Protein AF-A0A7R9Y9B7-F1 (afdb_monomer)

InterPro domains:
  IPR051608 Ribosome Quality Control Complex Subunit NEMF [PTHR15239] (8-124)

Solvent-accessible surface area (backbone atoms only — not comparable to full-atom values): 8676 Å² total; per-residue (Å²): 122,101,71,52,95,90,58,78,74,70,42,76,47,79,44,62,27,74,51,72,51,77,42,77,69,88,73,91,71,71,91,75,73,51,74,60,56,49,48,50,50,74,71,42,71,90,42,52,80,70,47,77,44,68,42,73,93,42,60,26,38,40,39,31,25,44,60,72,88,65,17,31,33,42,38,37,34,46,51,85,80,34,30,47,36,35,23,40,64,81,36,32,24,72,40,61,77,60,77,46,78,45,97,89,72,50,48,45,44,72,74,32,56,53,57,65,68,79,62,22,90,59,78,82,76,72,81,85,71,77,92,77,82,75,81,82,78,81,80,124

Structure (mmCIF, N/CA/C/O backbone):
data_AF-A0A7R9Y9B7-F1
#
_entry.id   AF-A0A7R9Y9B7-F1
#
loop_
_atom_site.group_PDB
_atom_site.id
_atom_site.type_symbol
_atom_site.label_atom_id
_atom_site.label_alt_id
_atom_site.label_comp_id
_atom_site.label_asym_id
_atom_site.label_entity_id
_atom_site.label_seq_id
_atom_site.pdbx_PDB_ins_code
_atom_site.Cartn_x
_atom_site.Cartn_y
_atom_site.Cartn_z
_atom_site.occupancy
_atom_site.B_iso_or_equiv
_atom_site.auth_seq_id
_atom_site.auth_comp_id
_atom_site.auth_asym_id
_atom_site.auth_atom_id
_atom_site.pdbx_PDB_model_num
ATOM 1 N N . LYS A 1 1 ? -15.198 10.557 5.327 1.00 37.50 1 LYS A N 1
ATOM 2 C CA . LYS A 1 1 ? -14.538 10.146 6.593 1.00 37.50 1 LYS A CA 1
ATOM 3 C C . LYS A 1 1 ? -15.296 8.910 7.077 1.00 37.50 1 LYS A C 1
ATOM 5 O O . LYS A 1 1 ? -16.460 9.066 7.383 1.00 37.50 1 LYS A O 1
ATOM 10 N N . LEU A 1 2 ? -14.729 7.697 7.036 1.00 49.00 2 LEU A N 1
ATOM 11 C CA . LEU A 1 2 ? -15.472 6.430 7.260 1.00 49.00 2 LEU A CA 1
ATOM 12 C C . LEU A 1 2 ? -15.940 6.189 8.716 1.00 49.00 2 LEU A C 1
ATOM 14 O O . LEU A 1 2 ? -16.295 5.076 9.075 1.00 49.00 2 LEU A O 1
ATOM 18 N N . ALA A 1 3 ? -15.943 7.219 9.558 1.00 50.06 3 ALA A N 1
ATOM 19 C CA . ALA A 1 3 ? -16.476 7.158 10.910 1.00 50.06 3 ALA A CA 1
ATOM 20 C C . ALA A 1 3 ? -17.556 8.235 11.030 1.00 50.06 3 ALA A C 1
ATOM 22 O O . ALA A 1 3 ? -17.261 9.387 11.355 1.00 50.06 3 ALA A O 1
ATOM 23 N N . GLU A 1 4 ? -18.783 7.862 10.681 1.00 55.31 4 GLU A N 1
ATOM 24 C CA . GLU A 1 4 ? -19.980 8.618 11.037 1.00 55.31 4 GLU A CA 1
ATOM 25 C C . GLU A 1 4 ? -20.348 8.282 12.490 1.00 55.31 4 GLU A C 1
ATOM 27 O O . GLU A 1 4 ? -20.270 7.110 12.875 1.00 55.31 4 GLU A O 1
ATOM 32 N N . PRO A 1 5 ? -20.718 9.272 13.321 1.00 49.00 5 PRO A N 1
ATOM 33 C CA . PRO A 1 5 ? -21.225 9.006 14.662 1.00 49.00 5 PRO A CA 1
ATOM 34 C C . PRO A 1 5 ? -22.446 8.080 14.571 1.00 49.00 5 PRO A C 1
ATOM 36 O O . PRO A 1 5 ? -23.431 8.429 13.931 1.00 49.00 5 PRO A O 1
ATOM 39 N N . GLY A 1 6 ? -22.361 6.891 15.174 1.00 62.88 6 GLY A N 1
ATOM 40 C CA . GLY A 1 6 ? -23.414 5.868 15.128 1.00 62.88 6 GLY A CA 1
ATOM 41 C C . GLY A 1 6 ? -23.173 4.714 14.147 1.00 62.88 6 GLY A C 1
ATOM 42 O O . GLY A 1 6 ? -23.939 3.756 14.165 1.00 62.88 6 GLY A O 1
ATOM 43 N N . ARG A 1 7 ? -22.111 4.753 13.328 1.00 64.81 7 ARG A N 1
ATOM 44 C CA . ARG A 1 7 ? -21.712 3.612 12.489 1.00 64.81 7 ARG A CA 1
ATOM 45 C C . ARG A 1 7 ? -20.704 2.733 13.227 1.00 64.81 7 ARG A C 1
ATOM 47 O O . ARG A 1 7 ? -19.660 3.220 13.670 1.00 64.81 7 ARG A O 1
ATOM 54 N N . ASP A 1 8 ? -21.008 1.442 13.326 1.00 69.62 8 ASP A N 1
ATOM 55 C CA . ASP A 1 8 ? -20.104 0.454 13.912 1.00 69.62 8 ASP A CA 1
ATOM 56 C C . ASP A 1 8 ? -18.756 0.439 13.188 1.00 69.62 8 ASP A C 1
ATOM 58 O O . ASP A 1 8 ? -18.670 0.603 11.965 1.00 69.62 8 ASP A O 1
ATOM 62 N N . ARG A 1 9 ? -17.680 0.243 13.957 1.00 75.69 9 ARG A N 1
ATOM 63 C CA . ARG A 1 9 ? -16.340 0.078 13.391 1.00 75.69 9 ARG A CA 1
ATOM 64 C C . ARG A 1 9 ? -16.320 -1.188 12.546 1.00 75.69 9 ARG A C 1
ATOM 66 O O . ARG A 1 9 ? -16.573 -2.279 13.042 1.00 75.69 9 ARG A O 1
ATOM 73 N N . GLU A 1 10 ? -15.970 -1.029 11.281 1.00 85.56 10 GLU A N 1
ATOM 74 C CA . GLU A 1 10 ? -15.768 -2.136 10.360 1.00 85.56 10 GLU A CA 1
ATOM 75 C C . GLU A 1 10 ? -14.268 -2.418 10.246 1.00 85.56 10 GLU A C 1
ATOM 77 O O . GLU A 1 10 ? -13.459 -1.505 10.048 1.00 85.56 10 GLU A O 1
ATOM 82 N N . PHE A 1 11 ? -13.882 -3.680 10.411 1.00 88.19 11 PHE A N 1
ATOM 83 C CA . PHE A 1 11 ? -12.498 -4.114 10.262 1.00 88.19 11 PHE A CA 1
ATOM 84 C C . PHE A 1 11 ? -12.313 -4.718 8.879 1.00 88.19 11 PHE A C 1
ATOM 86 O O . PHE A 1 11 ? -13.119 -5.534 8.444 1.00 88.19 11 PHE A O 1
ATOM 93 N N . LEU A 1 12 ? -11.233 -4.342 8.198 1.00 90.25 12 LEU A N 1
ATOM 94 C CA . LEU A 1 12 ? -10.838 -4.949 6.935 1.00 90.25 12 LEU A CA 1
ATOM 95 C C . LEU A 1 12 ? -9.773 -6.013 7.201 1.00 90.25 12 LEU A C 1
ATOM 97 O O . LEU A 1 12 ? -8.695 -5.698 7.710 1.00 90.25 12 LEU A O 1
ATOM 101 N N . VAL A 1 13 ? -10.076 -7.259 6.852 1.00 90.75 13 VAL A N 1
ATOM 102 C CA . VAL A 1 13 ? -9.129 -8.373 6.911 1.00 90.75 13 VAL A CA 1
ATOM 103 C C . VAL A 1 13 ? -8.410 -8.460 5.576 1.00 90.75 13 VAL A C 1
ATOM 105 O O . VAL A 1 13 ? -9.053 -8.464 4.528 1.00 90.75 13 VAL A O 1
ATOM 108 N N . LEU A 1 14 ? -7.079 -8.509 5.623 1.00 91.31 14 LEU A N 1
ATOM 109 C CA . LEU A 1 14 ? -6.209 -8.614 4.456 1.00 91.31 14 LEU A CA 1
ATOM 110 C C . LEU A 1 14 ? -5.403 -9.910 4.564 1.00 91.31 14 LEU A C 1
ATOM 112 O O . LEU A 1 14 ? -4.480 -9.999 5.375 1.00 91.31 14 LEU A O 1
ATOM 116 N N . GLU A 1 15 ? -5.741 -10.899 3.743 1.00 88.75 15 GLU A N 1
ATOM 117 C CA . GLU A 1 15 ? -5.007 -12.157 3.629 1.00 88.75 15 GLU A CA 1
ATOM 118 C C . GLU A 1 15 ? -4.267 -12.175 2.286 1.00 88.75 15 GLU A C 1
ATOM 120 O O . GLU A 1 15 ? -4.869 -12.328 1.219 1.00 88.75 15 GLU A O 1
ATOM 125 N N . SER A 1 16 ? -2.944 -11.993 2.345 1.00 85.88 16 SER A N 1
ATOM 126 C CA . SER A 1 16 ? -2.056 -12.005 1.175 1.00 85.88 16 SER A CA 1
ATOM 127 C C . SER A 1 16 ? -2.307 -13.240 0.307 1.00 85.88 16 SER A C 1
ATOM 129 O O . SER A 1 16 ? -2.247 -14.358 0.810 1.00 85.88 16 SER A O 1
ATOM 131 N N . GLY A 1 17 ? -2.572 -13.048 -0.988 1.00 83.75 17 GLY A N 1
ATOM 132 C CA . GLY A 1 17 ? -2.761 -14.154 -1.937 1.00 83.75 17 GLY A CA 1
ATOM 133 C C . GLY A 1 17 ? -4.117 -14.860 -1.880 1.00 83.75 17 GLY A C 1
ATOM 134 O O . GLY A 1 17 ? -4.396 -15.667 -2.760 1.00 83.75 17 GLY A O 1
ATOM 135 N N . VAL A 1 18 ? -4.964 -14.563 -0.887 1.00 86.56 18 VAL A N 1
ATOM 136 C CA . VAL A 1 18 ? -6.209 -15.312 -0.655 1.00 86.56 18 VAL A CA 1
ATOM 137 C C . VAL A 1 18 ? -7.436 -14.428 -0.840 1.00 86.56 18 VAL A C 1
ATOM 139 O O . VAL A 1 18 ? -8.240 -14.669 -1.739 1.00 86.56 18 VAL A O 1
ATOM 142 N N . ARG A 1 19 ? -7.613 -13.421 0.022 1.00 89.00 19 ARG A N 1
ATOM 143 C CA . ARG A 1 19 ? -8.832 -12.603 0.062 1.00 89.00 19 ARG A CA 1
ATOM 144 C C . ARG A 1 19 ? -8.629 -11.321 0.856 1.00 89.00 19 ARG A C 1
ATOM 146 O O . ARG A 1 19 ? -7.766 -11.224 1.725 1.00 89.00 19 ARG A O 1
ATOM 153 N N . PHE A 1 20 ? -9.517 -10.366 0.628 1.00 91.88 20 PHE A N 1
ATOM 154 C CA . PHE A 1 20 ? -9.789 -9.303 1.580 1.00 91.88 20 PHE A CA 1
ATOM 155 C C . PHE A 1 20 ? -11.297 -9.149 1.739 1.00 91.88 20 PHE A C 1
ATOM 157 O O . PHE A 1 20 ? -12.046 -9.293 0.775 1.00 91.88 20 PHE A O 1
ATOM 164 N N . HIS A 1 21 ? -11.752 -8.906 2.961 1.00 91.75 21 HIS A N 1
ATOM 165 C CA . HIS A 1 21 ? -13.171 -8.729 3.253 1.00 91.75 21 HIS A CA 1
ATOM 166 C C . HIS A 1 21 ? -13.351 -7.958 4.554 1.00 91.75 21 HIS A C 1
ATOM 168 O O . HIS A 1 21 ? -12.446 -7.901 5.391 1.00 91.75 21 HIS A O 1
ATOM 174 N N . SER A 1 22 ? -14.523 -7.358 4.729 1.00 91.75 22 SER A N 1
ATOM 175 C CA . SER A 1 22 ? -14.854 -6.694 5.976 1.00 91.75 22 SER A CA 1
ATOM 176 C C . SER A 1 22 ? -15.471 -7.649 6.997 1.00 91.75 22 SER A C 1
ATOM 178 O O . SER A 1 22 ? -16.068 -8.672 6.653 1.00 91.75 22 SER A O 1
ATOM 180 N N . ILE A 1 23 ? -15.294 -7.319 8.272 1.00 91.75 23 ILE A N 1
ATOM 181 C CA . ILE A 1 23 ? -15.935 -7.966 9.415 1.00 91.75 23 ILE A CA 1
ATOM 182 C C . ILE A 1 23 ? -16.394 -6.894 10.410 1.00 91.75 23 ILE A C 1
ATOM 184 O O . ILE A 1 23 ? -15.852 -5.787 10.452 1.00 91.75 23 ILE A O 1
ATOM 188 N N . ARG A 1 24 ? -17.386 -7.232 11.238 1.00 88.25 24 ARG A N 1
ATOM 189 C CA . ARG A 1 24 ? -17.964 -6.329 12.254 1.00 88.25 24 ARG A CA 1
ATOM 190 C C . ARG A 1 24 ? -17.636 -6.722 13.695 1.00 88.25 24 ARG A C 1
ATOM 192 O O . ARG A 1 24 ? -18.082 -6.063 14.623 1.00 88.25 24 ARG A O 1
ATOM 199 N N . PHE A 1 25 ? -16.881 -7.800 13.882 1.00 83.81 25 PHE A N 1
ATOM 200 C CA . PHE A 1 25 ? -16.418 -8.251 15.190 1.00 83.81 25 PHE A CA 1
ATOM 201 C C . PHE A 1 25 ? -14.925 -7.963 15.350 1.00 83.81 25 PHE A C 1
ATOM 203 O O . PHE A 1 25 ? -14.197 -7.826 14.364 1.00 83.81 25 PHE A O 1
ATOM 210 N N . GLU A 1 26 ? -14.471 -7.852 16.596 1.00 78.12 26 GLU A N 1
ATOM 211 C CA . GLU A 1 26 ? -13.053 -7.656 16.880 1.00 78.12 26 GLU A CA 1
ATOM 212 C C . GLU A 1 26 ? -12.269 -8.956 16.674 1.00 78.12 26 GLU A C 1
ATOM 214 O O . GLU A 1 26 ? -12.710 -10.037 17.054 1.00 78.12 26 GLU A O 1
ATOM 219 N N . LEU A 1 27 ? -11.087 -8.834 16.070 1.00 80.38 27 LEU A N 1
ATOM 220 C CA . LEU A 1 27 ? -10.104 -9.910 15.990 1.00 80.38 27 LEU A CA 1
ATOM 221 C C . LEU A 1 27 ? -9.176 -9.862 17.201 1.00 80.38 27 LEU A C 1
ATOM 223 O O . LEU A 1 27 ? -8.713 -8.779 17.582 1.00 80.38 27 LEU A O 1
ATOM 227 N N . ASP A 1 28 ? -8.820 -11.037 17.718 1.00 80.50 28 ASP A N 1
ATOM 228 C CA . ASP A 1 28 ? -7.748 -11.173 18.699 1.00 80.50 28 ASP A CA 1
ATOM 229 C C . ASP A 1 28 ? -6.433 -10.663 18.105 1.00 80.50 28 ASP A C 1
ATOM 231 O O . ASP A 1 28 ? -5.957 -11.097 17.052 1.00 80.50 28 ASP A O 1
ATOM 235 N N . LYS A 1 29 ? -5.843 -9.676 18.778 1.00 79.38 29 LYS A N 1
ATOM 236 C CA . LYS A 1 29 ? -4.616 -9.022 18.324 1.00 79.38 29 LYS A CA 1
ATOM 237 C C . LYS A 1 29 ? -3.432 -9.767 18.914 1.00 79.38 29 LYS A C 1
ATOM 239 O O . LYS A 1 29 ? -3.323 -9.887 20.129 1.00 79.38 29 LYS A O 1
ATOM 244 N N . ASN A 1 30 ? -2.492 -10.177 18.065 1.00 79.50 30 ASN A N 1
ATOM 245 C CA . ASN A 1 30 ? -1.191 -10.621 18.552 1.00 79.50 30 ASN A CA 1
ATOM 246 C C . ASN A 1 30 ? -0.524 -9.458 19.325 1.00 79.50 30 ASN A C 1
ATOM 248 O O . ASN A 1 30 ? -0.374 -8.371 18.747 1.00 79.50 30 ASN A O 1
ATOM 252 N N . PRO A 1 31 ? -0.130 -9.651 20.601 1.00 78.12 31 PRO A N 1
ATOM 253 C CA . PRO A 1 31 ? 0.486 -8.598 21.406 1.00 78.12 31 PRO A CA 1
ATOM 254 C C . PRO A 1 31 ? 1.823 -8.115 20.830 1.00 78.12 31 PRO A C 1
ATOM 256 O O . PRO A 1 31 ? 2.210 -6.973 21.073 1.00 78.12 31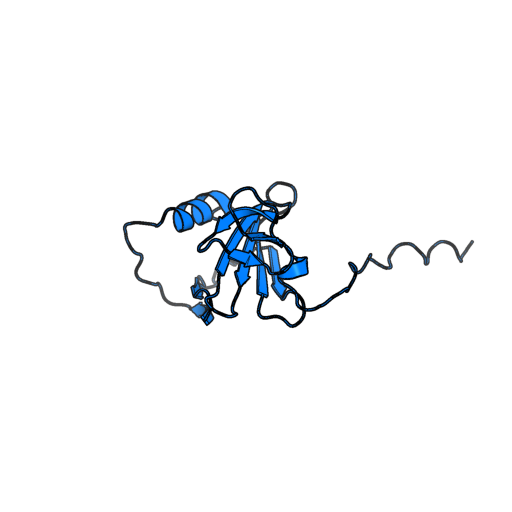 PRO A O 1
ATOM 259 N N . MET A 1 32 ? 2.509 -8.941 20.032 1.00 87.12 32 MET A N 1
ATOM 260 C CA . MET A 1 32 ? 3.780 -8.600 19.403 1.00 87.12 32 MET A CA 1
ATOM 261 C C . MET A 1 32 ? 3.583 -8.301 17.907 1.00 87.12 32 MET A C 1
ATOM 263 O O . MET A 1 32 ? 3.430 -9.214 17.093 1.00 87.12 32 MET A O 1
ATOM 267 N N . PRO A 1 33 ? 3.563 -7.019 17.499 1.00 87.94 33 PRO A N 1
ATOM 268 C CA . PRO A 1 33 ? 3.370 -6.666 16.102 1.00 87.94 33 PRO A CA 1
ATOM 269 C C . PRO A 1 33 ? 4.616 -6.953 15.259 1.00 87.94 33 PRO A C 1
ATOM 271 O O . PRO A 1 33 ? 5.736 -6.658 15.667 1.00 87.94 33 PRO A O 1
ATOM 274 N N . SER A 1 34 ? 4.417 -7.433 14.028 1.00 91.81 34 SER A N 1
ATOM 275 C CA . SER A 1 34 ? 5.517 -7.572 13.065 1.00 91.81 34 SER A CA 1
ATOM 276 C C . SER A 1 34 ? 6.095 -6.207 12.655 1.00 91.81 34 SER A C 1
ATOM 278 O O . SER A 1 34 ? 5.407 -5.180 12.716 1.00 91.81 34 SER A O 1
ATOM 280 N N . GLY A 1 35 ? 7.338 -6.187 12.158 1.00 93.00 35 GLY A N 1
ATOM 281 C CA . GLY A 1 35 ? 7.961 -4.971 11.616 1.00 93.00 35 GLY A CA 1
ATOM 282 C C . GLY A 1 35 ? 7.148 -4.341 10.476 1.00 93.00 35 GLY A C 1
ATOM 283 O O . GLY A 1 35 ? 6.972 -3.121 10.432 1.00 93.00 35 GLY A O 1
ATOM 284 N N . PHE A 1 36 ? 6.554 -5.173 9.615 1.00 94.00 36 PHE A N 1
ATOM 285 C CA . PHE A 1 36 ? 5.619 -4.735 8.578 1.00 94.00 36 PHE A CA 1
ATOM 286 C C . PHE A 1 36 ? 4.364 -4.082 9.181 1.00 94.00 36 PHE A C 1
ATOM 288 O O . PHE A 1 36 ? 4.001 -2.962 8.818 1.00 94.00 36 PHE A O 1
ATOM 295 N N . SER A 1 37 ? 3.746 -4.717 10.183 1.00 93.19 37 SER A N 1
ATOM 296 C CA . SER A 1 37 ? 2.586 -4.155 10.890 1.00 93.19 37 SER A CA 1
ATOM 297 C C . SER A 1 37 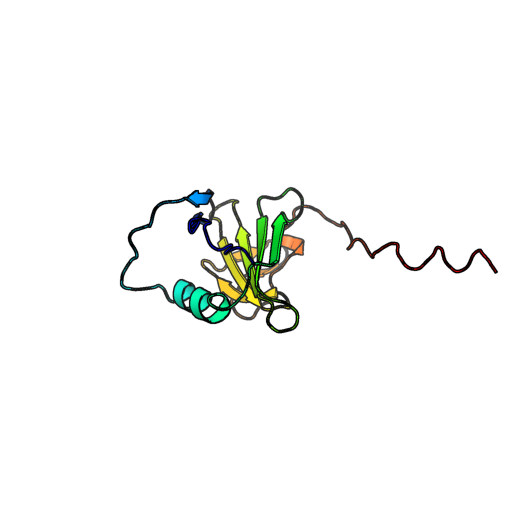? 2.915 -2.818 11.566 1.00 93.19 37 SER A C 1
ATOM 299 O O . SER A 1 37 ? 2.071 -1.923 11.625 1.00 93.19 37 SER A O 1
ATOM 301 N N . MET A 1 38 ? 4.135 -2.651 12.078 1.00 95.00 38 MET A N 1
ATOM 302 C CA . MET A 1 38 ? 4.592 -1.383 12.653 1.00 95.00 38 MET A CA 1
ATOM 303 C C . MET A 1 38 ? 4.751 -0.287 11.597 1.00 95.00 38 MET A C 1
ATOM 305 O O . MET A 1 38 ? 4.359 0.854 11.849 1.00 95.00 38 MET A O 1
ATOM 309 N N . LYS A 1 39 ? 5.240 -0.620 10.396 1.00 96.56 39 LYS A N 1
ATOM 310 C CA . LYS A 1 39 ? 5.273 0.313 9.259 1.00 96.56 39 LYS A CA 1
ATOM 311 C C . LYS A 1 39 ? 3.863 0.744 8.854 1.00 96.56 39 LYS A C 1
ATOM 313 O O . LYS A 1 39 ? 3.618 1.946 8.769 1.00 96.56 39 LYS A O 1
ATOM 318 N N . LEU A 1 40 ? 2.915 -0.186 8.723 1.00 96.25 40 LEU A N 1
ATOM 319 C CA . LEU A 1 40 ? 1.513 0.165 8.455 1.00 96.25 40 LEU A CA 1
ATOM 320 C C . LEU A 1 40 ? 0.958 1.131 9.511 1.00 96.25 40 LEU A C 1
ATOM 322 O O . LEU A 1 40 ? 0.402 2.170 9.164 1.00 96.25 40 LEU A O 1
ATOM 326 N N . ARG A 1 41 ? 1.177 0.855 10.806 1.00 94.56 41 ARG A N 1
ATOM 327 C CA . ARG A 1 41 ? 0.746 1.763 11.885 1.00 94.56 41 ARG A CA 1
ATOM 328 C C . ARG A 1 41 ? 1.385 3.145 11.768 1.00 94.56 41 ARG A C 1
ATOM 330 O O . ARG A 1 41 ? 0.680 4.141 11.909 1.00 94.56 41 ARG A O 1
ATOM 337 N N . LYS A 1 42 ? 2.692 3.213 11.501 1.00 96.00 42 LYS A N 1
ATOM 338 C CA . LYS A 1 42 ? 3.418 4.481 11.351 1.00 96.00 42 LYS A CA 1
ATOM 339 C C . LYS A 1 42 ? 2.865 5.323 10.199 1.00 96.00 42 LYS A C 1
ATOM 341 O O . LYS A 1 42 ? 2.739 6.532 10.350 1.00 96.00 42 LYS A O 1
ATOM 346 N N . HIS A 1 43 ? 2.547 4.696 9.069 1.00 96.50 43 HIS A N 1
ATOM 347 C CA . HIS A 1 43 ? 2.199 5.415 7.845 1.00 96.50 43 HIS A CA 1
ATOM 348 C C . HIS A 1 43 ? 0.695 5.657 7.668 1.00 96.50 43 HIS A C 1
ATOM 350 O O . HIS A 1 43 ? 0.333 6.654 7.052 1.00 96.50 43 HIS A O 1
ATOM 356 N N . LEU A 1 44 ? -0.174 4.801 8.216 1.00 96.44 44 LEU A N 1
ATOM 357 C CA . LEU A 1 44 ? -1.609 4.812 7.899 1.00 96.44 44 LEU A CA 1
ATOM 358 C C . LEU A 1 44 ? -2.516 5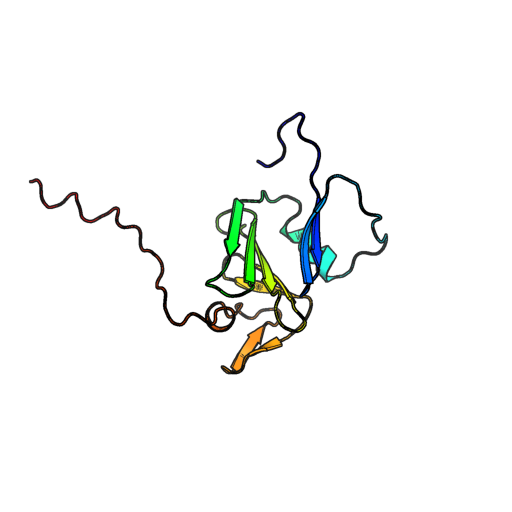.212 9.069 1.00 96.44 44 LEU A C 1
ATOM 360 O O . LEU A 1 44 ? -3.618 5.687 8.823 1.00 96.44 44 LEU A O 1
ATOM 364 N N . ARG A 1 45 ? -2.087 5.058 10.334 1.00 94.19 45 ARG A N 1
ATOM 365 C CA . ARG A 1 45 ? -2.974 5.186 11.516 1.00 94.19 45 ARG A CA 1
ATOM 366 C C . ARG A 1 45 ? -3.754 6.502 11.579 1.00 94.19 45 ARG A C 1
ATOM 368 O O . ARG A 1 45 ? -4.883 6.514 12.051 1.00 94.19 45 ARG A O 1
ATOM 375 N N . THR A 1 46 ? -3.139 7.604 11.163 1.00 93.19 46 THR A N 1
ATOM 376 C CA . THR A 1 46 ? -3.743 8.945 11.205 1.00 93.19 46 THR A CA 1
ATOM 377 C C . THR A 1 46 ? -4.328 9.378 9.864 1.00 93.19 46 THR A C 1
ATOM 379 O O . THR A 1 46 ? -4.878 10.473 9.766 1.00 93.19 46 THR A O 1
ATOM 382 N N . LYS A 1 47 ? -4.207 8.547 8.823 1.00 94.69 47 LYS A N 1
ATOM 383 C CA . LYS A 1 47 ? -4.624 8.894 7.469 1.00 94.69 47 LYS A CA 1
ATOM 384 C C . LYS A 1 47 ? -6.021 8.382 7.200 1.00 94.69 47 LYS A C 1
ATOM 386 O O . LYS A 1 47 ? -6.389 7.265 7.556 1.00 94.69 47 LYS A O 1
ATOM 391 N N . ARG A 1 48 ? -6.802 9.222 6.534 1.00 93.56 48 ARG A N 1
ATOM 392 C CA . ARG A 1 48 ? -8.113 8.836 6.042 1.00 93.56 48 ARG A CA 1
ATOM 393 C C . ARG A 1 48 ? -7.940 7.963 4.798 1.00 93.56 48 ARG A C 1
ATOM 395 O O . ARG A 1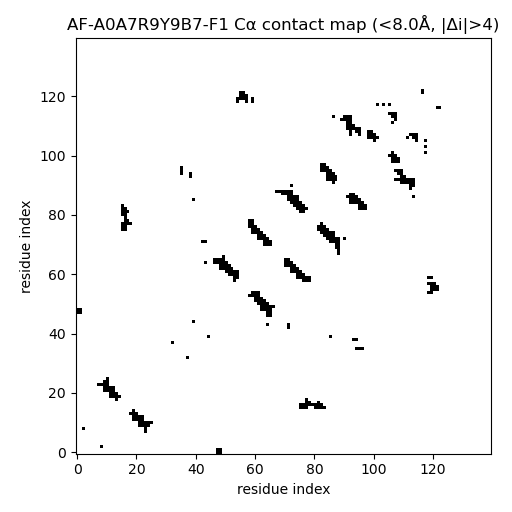 48 ? -7.094 8.244 3.960 1.00 93.56 48 ARG A O 1
ATOM 402 N N . PHE A 1 49 ? -8.749 6.916 4.697 1.00 94.69 49 PHE A N 1
ATOM 403 C CA . PHE A 1 49 ? -8.924 6.164 3.461 1.00 94.69 49 PHE A CA 1
ATOM 404 C C . PHE A 1 49 ? -9.635 7.033 2.412 1.00 94.69 49 PHE A C 1
ATOM 406 O O . PHE A 1 49 ? -10.700 7.596 2.695 1.00 94.69 49 PHE A O 1
ATOM 413 N N . GLU A 1 50 ? -9.035 7.141 1.230 1.00 96.38 50 GLU A N 1
ATOM 414 C CA . GLU A 1 50 ? -9.488 8.033 0.159 1.00 96.38 50 GLU A CA 1
ATOM 415 C C . GLU A 1 50 ? -10.005 7.279 -1.070 1.00 96.38 50 GLU A C 1
ATOM 417 O O . GLU A 1 50 ? -10.986 7.715 -1.661 1.00 96.38 50 GLU A O 1
ATOM 422 N N . ASP A 1 51 ? -9.379 6.162 -1.449 1.00 94.38 51 ASP A N 1
ATOM 423 C CA . ASP A 1 51 ? -9.675 5.474 -2.712 1.00 94.38 51 ASP A CA 1
ATOM 424 C C . ASP A 1 51 ? -9.371 3.971 -2.622 1.00 94.38 51 ASP A C 1
ATOM 426 O O . ASP A 1 51 ? -8.381 3.572 -2.000 1.00 94.38 51 ASP A O 1
ATOM 430 N N . LEU A 1 52 ? -10.206 3.153 -3.265 1.00 94.31 52 LEU A N 1
ATOM 431 C CA . LEU A 1 52 ? -9.955 1.739 -3.547 1.00 94.31 52 LEU A CA 1
ATOM 432 C C . LEU A 1 52 ? -10.186 1.527 -5.030 1.00 94.31 52 LEU A C 1
ATOM 434 O O . LEU A 1 52 ? -11.281 1.769 -5.535 1.00 94.31 52 LEU A O 1
ATOM 438 N N . ARG A 1 53 ? -9.165 0.999 -5.698 1.00 93.12 53 ARG A N 1
ATOM 439 C CA . ARG A 1 53 ? -9.249 0.660 -7.114 1.00 93.12 53 ARG A CA 1
ATOM 440 C C . ARG A 1 53 ? -8.568 -0.660 -7.414 1.00 93.12 53 ARG A C 1
ATOM 442 O O . ARG A 1 53 ? -7.533 -0.983 -6.832 1.00 93.12 53 ARG A O 1
ATOM 449 N N . GLN A 1 54 ? -9.140 -1.395 -8.351 1.00 91.19 54 GLN A N 1
ATOM 450 C CA . GLN A 1 54 ? -8.492 -2.542 -8.966 1.00 91.19 54 GLN A CA 1
ATOM 451 C C . GLN A 1 54 ? -7.592 -2.057 -10.106 1.00 91.19 54 GLN A C 1
ATOM 453 O O . GLN A 1 54 ? -7.955 -1.130 -10.833 1.00 91.19 54 GLN A O 1
ATOM 458 N N . LEU A 1 55 ? -6.412 -2.657 -10.244 1.00 89.31 55 LEU A N 1
ATOM 459 C CA . LEU A 1 55 ? -5.549 -2.425 -11.395 1.00 89.31 55 LEU A CA 1
ATOM 460 C C . LEU A 1 55 ? -5.887 -3.416 -12.512 1.00 89.31 55 LEU A C 1
ATOM 462 O O . LEU A 1 55 ? -5.714 -4.621 -12.348 1.00 89.31 55 LEU A O 1
ATOM 466 N N . GLY A 1 56 ? -6.338 -2.892 -13.653 1.00 81.62 56 GLY A N 1
ATOM 467 C CA . GLY A 1 56 ? -6.662 -3.700 -14.828 1.00 81.62 56 GLY A CA 1
ATOM 468 C C . GLY A 1 56 ? -7.691 -4.796 -14.532 1.00 81.62 56 GLY A C 1
ATOM 469 O O . GLY A 1 56 ? -8.600 -4.621 -13.721 1.00 81.62 56 GLY A O 1
ATOM 470 N N . THR A 1 57 ? -7.540 -5.935 -15.205 1.00 76.56 57 THR A N 1
ATOM 471 C CA . THR A 1 57 ? -8.340 -7.149 -14.965 1.00 76.56 57 THR A CA 1
ATOM 472 C C . THR A 1 57 ? -7.683 -8.105 -13.971 1.00 76.56 57 THR A C 1
ATOM 474 O O . THR A 1 57 ? -8.260 -9.137 -13.626 1.00 76.56 57 THR A O 1
ATOM 477 N N . ASP A 1 58 ? -6.475 -7.783 -13.514 1.00 78.25 58 ASP A N 1
ATOM 478 C CA . ASP A 1 58 ? -5.688 -8.637 -12.639 1.00 78.25 58 ASP A CA 1
ATOM 479 C C . ASP A 1 58 ? -6.172 -8.568 -11.197 1.00 78.25 58 ASP A C 1
ATOM 481 O O . ASP A 1 58 ? -6.914 -7.677 -10.773 1.00 78.25 58 ASP A O 1
ATOM 485 N N . ARG A 1 59 ? -5.726 -9.541 -10.404 1.00 88.69 59 ARG A N 1
ATOM 486 C CA . ARG A 1 59 ? -6.073 -9.653 -8.987 1.00 88.69 59 ARG A CA 1
ATOM 487 C C . ARG A 1 59 ? -5.193 -8.738 -8.129 1.00 88.69 59 ARG A C 1
ATOM 489 O O . ARG A 1 59 ? -4.605 -9.197 -7.149 1.00 88.69 59 ARG A O 1
ATOM 496 N N . VAL A 1 60 ? -5.094 -7.465 -8.515 1.00 91.44 60 VAL A N 1
ATOM 497 C CA . VAL A 1 60 ? -4.312 -6.437 -7.819 1.00 91.44 60 VAL A CA 1
ATOM 498 C C . VAL A 1 60 ? -5.207 -5.274 -7.412 1.00 91.44 60 VAL A C 1
ATOM 500 O O . VAL A 1 60 ? -5.890 -4.676 -8.242 1.00 91.44 60 VAL A O 1
ATOM 503 N N . VAL A 1 61 ? -5.207 -4.940 -6.121 1.00 93.62 61 VAL A N 1
ATOM 504 C CA . VAL A 1 61 ? -6.028 -3.859 -5.553 1.00 93.62 61 VAL A CA 1
ATOM 505 C C . VAL A 1 61 ? -5.140 -2.841 -4.856 1.00 93.62 61 VAL A C 1
ATOM 507 O O . VAL A 1 61 ? -4.264 -3.203 -4.075 1.00 93.62 61 VAL A O 1
ATOM 510 N N . ILE A 1 62 ? -5.393 -1.558 -5.103 1.00 95.69 62 ILE A N 1
ATOM 511 C CA . ILE A 1 62 ? -4.732 -0.441 -4.433 1.00 95.69 62 ILE A CA 1
ATOM 512 C C . ILE A 1 62 ? -5.718 0.236 -3.491 1.00 95.69 62 ILE A C 1
ATOM 514 O O . ILE A 1 62 ? -6.740 0.768 -3.921 1.00 95.69 62 ILE A O 1
ATOM 518 N N . LEU A 1 63 ? -5.346 0.299 -2.216 1.00 96.88 63 LEU A N 1
ATOM 519 C CA . LEU A 1 63 ? -5.988 1.121 -1.198 1.00 96.88 63 LEU A CA 1
ATOM 520 C C . LEU A 1 63 ? -5.145 2.377 -0.973 1.00 96.88 63 LEU A C 1
ATOM 522 O O . LEU A 1 63 ? -3.966 2.280 -0.635 1.00 96.88 63 LEU A O 1
ATOM 526 N N . SER A 1 64 ? -5.730 3.558 -1.140 1.00 97.56 64 SER A N 1
ATOM 527 C CA . SER A 1 64 ? -5.048 4.839 -0.940 1.00 97.56 64 SER A CA 1
ATOM 528 C C . SER A 1 64 ? -5.476 5.510 0.358 1.00 97.56 64 SER A C 1
ATOM 530 O O . SER A 1 64 ? -6.667 5.605 0.662 1.00 97.56 64 SER A O 1
ATOM 532 N N . PHE A 1 65 ? -4.500 6.049 1.083 1.00 97.88 65 PHE A N 1
ATOM 533 C CA . PHE A 1 65 ? -4.709 6.755 2.342 1.00 97.88 65 PHE A CA 1
ATOM 534 C C . PHE A 1 65 ? -4.011 8.114 2.320 1.00 97.88 65 PHE A C 1
ATOM 536 O O . PHE A 1 65 ? -2.825 8.199 1.998 1.00 97.88 65 PHE A O 1
ATOM 543 N N . GLY A 1 66 ? -4.722 9.166 2.721 1.00 97.25 66 GLY A 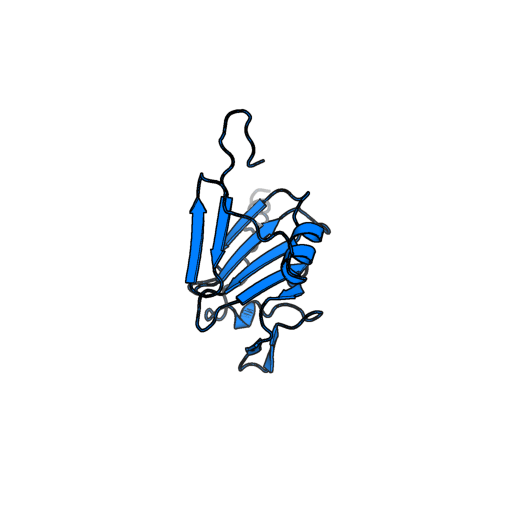N 1
ATOM 544 C CA . GLY A 1 66 ? -4.233 10.543 2.674 1.00 97.25 66 GLY A CA 1
ATOM 545 C C . GLY A 1 66 ? -4.160 11.119 1.256 1.00 97.25 66 GLY A C 1
ATOM 546 O O . GLY A 1 66 ? -4.524 10.473 0.275 1.00 97.25 66 GLY A O 1
ATOM 547 N N . VAL A 1 67 ? -3.680 12.360 1.163 1.00 94.12 67 VAL A N 1
ATOM 548 C CA . VAL A 1 67 ? -3.630 13.152 -0.077 1.00 94.12 67 VAL A CA 1
ATOM 549 C C . VAL A 1 67 ? -2.280 13.861 -0.227 1.00 94.12 67 VAL A C 1
ATOM 551 O O . VAL A 1 67 ? -1.553 14.042 0.758 1.00 94.12 67 VAL A O 1
ATOM 554 N N . GLY A 1 68 ? -1.951 14.262 -1.459 1.00 94.56 68 GLY A N 1
ATOM 555 C CA . GLY A 1 68 ? -0.704 14.958 -1.791 1.00 94.56 68 GLY A CA 1
ATOM 556 C C . GLY A 1 68 ? 0.542 14.169 -1.380 1.00 94.56 68 GLY A C 1
ATOM 557 O O . GLY A 1 68 ? 0.585 12.946 -1.497 1.00 94.56 68 GLY A O 1
ATOM 558 N N . GLU A 1 69 ? 1.534 14.864 -0.828 1.00 94.94 69 GLU A N 1
ATOM 559 C CA . GLU A 1 69 ? 2.807 14.283 -0.367 1.00 94.94 69 GLU A CA 1
ATOM 560 C C . GLU A 1 69 ? 2.646 13.312 0.809 1.00 94.94 69 GLU A C 1
ATOM 562 O O . GLU A 1 69 ? 3.474 12.434 1.044 1.00 94.94 69 GLU A O 1
ATOM 567 N N . SER A 1 70 ? 1.545 13.438 1.553 1.00 94.81 70 SER A N 1
ATOM 568 C CA . SER A 1 70 ? 1.219 12.521 2.639 1.00 94.81 70 SER A CA 1
ATOM 569 C C . SER A 1 70 ? 0.490 11.266 2.153 1.00 94.81 70 SER A C 1
ATOM 571 O O . SER A 1 70 ? 0.078 10.457 2.982 1.00 94.81 70 SER A O 1
ATOM 573 N N . ARG A 1 71 ? 0.293 11.068 0.848 1.00 97.50 71 ARG A N 1
ATOM 574 C CA . ARG A 1 71 ? -0.401 9.883 0.341 1.00 97.50 71 ARG A CA 1
ATOM 575 C C . ARG A 1 71 ? 0.445 8.625 0.549 1.00 97.50 71 ARG A C 1
ATOM 577 O O . ARG A 1 71 ? 1.655 8.620 0.350 1.00 97.50 71 ARG A O 1
ATOM 584 N N . ASN A 1 72 ? -0.200 7.547 0.970 1.00 98.50 72 ASN A N 1
ATOM 585 C CA . ASN A 1 72 ? 0.376 6.207 0.975 1.00 98.50 72 ASN A CA 1
ATOM 586 C C . ASN A 1 72 ? -0.581 5.237 0.298 1.00 98.50 72 ASN A C 1
ATOM 588 O O . ASN A 1 72 ? -1.802 5.424 0.347 1.00 98.50 72 ASN A O 1
ATOM 592 N N . HIS A 1 73 ? -0.019 4.172 -0.262 1.00 98.12 73 HIS A N 1
ATOM 593 C CA . HIS A 1 73 ? -0.796 3.099 -0.858 1.00 98.12 73 HIS A CA 1
ATOM 594 C C . HIS A 1 73 ? -0.502 1.768 -0.174 1.00 98.12 73 HIS A C 1
ATOM 596 O O . HIS A 1 73 ? 0.638 1.488 0.194 1.00 98.12 73 HIS A O 1
ATOM 602 N N . VAL A 1 74 ? -1.543 0.957 -0.010 1.00 97.56 74 VAL A N 1
ATOM 603 C CA . VAL A 1 74 ? -1.431 -0.470 0.292 1.00 97.56 74 VAL A CA 1
ATOM 604 C C . VAL A 1 74 ? -1.881 -1.222 -0.946 1.00 97.56 74 VAL A C 1
ATOM 606 O O . VAL A 1 74 ? -3.039 -1.115 -1.347 1.00 97.56 74 VAL A O 1
ATOM 609 N N . ILE A 1 75 ? -0.953 -1.947 -1.550 1.00 95.88 75 ILE A N 1
ATOM 610 C CA . ILE A 1 75 ? -1.169 -2.738 -2.753 1.00 95.88 75 ILE A CA 1
ATOM 611 C C . ILE A 1 75 ? -1.303 -4.196 -2.331 1.00 95.88 75 ILE A C 1
ATOM 613 O O . ILE A 1 75 ? -0.475 -4.709 -1.575 1.00 95.88 75 ILE A O 1
ATOM 617 N N . LEU A 1 76 ? -2.373 -4.830 -2.788 1.00 94.62 76 LEU A N 1
ATOM 618 C CA . LEU A 1 76 ? -2.725 -6.214 -2.516 1.00 94.62 76 LEU A CA 1
ATOM 619 C C . LEU A 1 76 ? -2.571 -7.006 -3.805 1.00 94.62 76 LEU A C 1
ATOM 6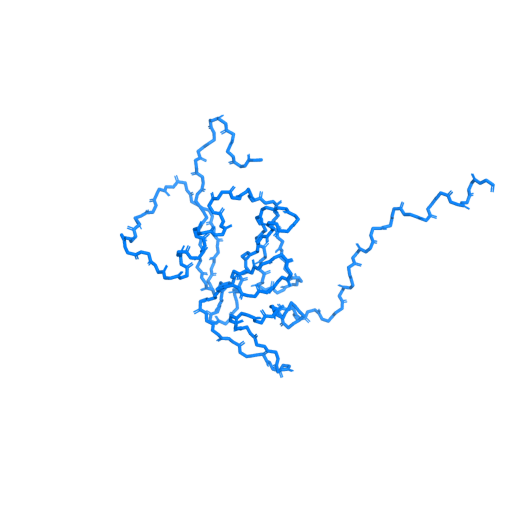21 O O . LEU A 1 76 ? -3.353 -6.812 -4.730 1.00 94.62 76 LEU A O 1
ATOM 625 N N . GLU A 1 77 ? -1.605 -7.912 -3.844 1.00 91.81 77 GLU A N 1
ATOM 626 C CA . GLU A 1 77 ? -1.466 -8.905 -4.906 1.00 91.81 77 GLU A CA 1
ATOM 627 C C . GLU A 1 77 ? -2.138 -10.202 -4.437 1.00 91.81 77 GLU A C 1
ATOM 629 O O . GLU A 1 77 ? -1.732 -10.807 -3.439 1.00 91.81 77 GLU A O 1
ATOM 634 N N . MET A 1 78 ? -3.192 -10.625 -5.136 1.00 87.12 78 MET A N 1
ATOM 635 C CA . MET A 1 78 ? -3.999 -11.809 -4.799 1.00 87.12 78 MET A CA 1
ATOM 636 C C . MET A 1 78 ? -3.835 -12.942 -5.827 1.00 87.12 78 MET A C 1
ATOM 638 O O . MET A 1 78 ? -4.753 -13.727 -6.072 1.00 87.12 78 MET A O 1
ATOM 642 N N . TYR A 1 79 ? -2.679 -13.003 -6.483 1.00 83.81 79 TYR A N 1
ATOM 643 C CA . TYR A 1 79 ? -2.300 -14.081 -7.393 1.00 83.81 79 TYR A CA 1
ATOM 644 C C . TYR A 1 79 ? -1.069 -14.817 -6.859 1.00 83.81 79 TYR A C 1
ATOM 646 O O . TYR A 1 79 ? -0.296 -14.268 -6.072 1.00 83.81 79 TYR A O 1
ATOM 654 N N . SER A 1 80 ? -0.864 -16.059 -7.311 1.00 82.94 80 SER A N 1
ATOM 655 C CA . SER A 1 80 ? 0.252 -16.902 -6.869 1.00 82.94 80 SER A CA 1
ATOM 656 C C . SER A 1 80 ? 0.310 -16.978 -5.330 1.00 82.94 80 SER A C 1
ATOM 658 O O . SER A 1 80 ? -0.687 -17.268 -4.678 1.00 82.94 80 SER A O 1
ATOM 660 N N . GLN A 1 81 ? 1.468 -16.699 -4.746 1.00 84.50 81 GLN A N 1
ATOM 661 C CA . GLN A 1 81 ? 1.711 -16.651 -3.305 1.00 84.50 81 GLN A CA 1
ATOM 662 C C . GLN A 1 81 ? 1.285 -15.312 -2.654 1.00 84.50 81 GLN A C 1
ATOM 664 O O . GLN A 1 81 ? 1.371 -15.153 -1.437 1.00 84.50 81 GLN A O 1
ATOM 669 N N . GLY A 1 82 ? 0.855 -14.337 -3.462 1.00 89.75 82 GLY A N 1
ATOM 670 C CA . GLY A 1 82 ? 0.368 -13.025 -3.047 1.00 89.75 82 GLY A CA 1
ATOM 671 C C . GLY A 1 82 ? 1.391 -12.095 -2.406 1.00 89.75 82 GLY A C 1
ATOM 672 O O . GLY A 1 82 ? 2.506 -12.484 -2.050 1.00 89.75 82 GLY A O 1
ATOM 673 N N . ASN A 1 83 ? 1.012 -10.836 -2.236 1.00 94.31 83 ASN A N 1
ATOM 674 C CA . ASN A 1 83 ? 1.842 -9.858 -1.547 1.00 94.31 83 ASN A CA 1
ATOM 675 C C . ASN A 1 83 ? 0.995 -8.735 -0.956 1.00 94.31 83 ASN A C 1
ATOM 677 O O . ASN A 1 83 ? -0.088 -8.418 -1.451 1.00 94.31 83 ASN A O 1
ATOM 681 N N . ILE A 1 84 ? 1.524 -8.104 0.089 1.00 96.00 84 ILE A N 1
ATOM 682 C CA . ILE A 1 84 ? 1.006 -6.832 0.584 1.00 96.00 84 ILE A CA 1
ATOM 683 C C . ILE A 1 84 ? 2.171 -5.859 0.614 1.00 96.00 84 ILE A C 1
ATOM 685 O O . ILE A 1 84 ? 3.161 -6.081 1.317 1.00 96.00 84 ILE A O 1
ATOM 689 N N . VAL A 1 85 ? 2.038 -4.780 -0.148 1.00 97.19 85 VAL A N 1
ATOM 690 C CA . VAL A 1 85 ? 3.087 -3.785 -0.356 1.00 97.19 85 VAL A CA 1
ATOM 691 C C . VAL A 1 85 ? 2.592 -2.433 0.138 1.00 97.19 85 VAL A C 1
ATOM 693 O O . VAL A 1 85 ? 1.526 -1.966 -0.248 1.00 97.19 85 VAL A O 1
ATOM 696 N N . LEU A 1 86 ? 3.363 -1.795 1.012 1.00 98.44 86 LEU A N 1
ATOM 697 C CA . LEU A 1 86 ? 3.154 -0.423 1.457 1.00 98.44 86 LEU A CA 1
ATOM 698 C C . LEU A 1 86 ? 4.077 0.498 0.661 1.00 98.44 86 LEU A C 1
ATOM 700 O O . LEU A 1 86 ? 5.298 0.332 0.713 1.00 98.44 86 LEU A O 1
ATOM 704 N N . THR A 1 87 ? 3.515 1.516 0.017 1.00 98.50 87 THR A N 1
ATOM 705 C CA . THR A 1 87 ? 4.283 2.496 -0.761 1.00 98.50 87 THR A CA 1
ATOM 706 C C . THR A 1 87 ? 4.048 3.934 -0.305 1.00 98.50 87 THR A C 1
ATOM 708 O O . THR A 1 87 ? 3.047 4.255 0.347 1.00 98.50 87 THR A O 1
ATOM 711 N N . GLY A 1 88 ? 4.988 4.809 -0.664 1.00 98.00 88 GLY A N 1
ATOM 712 C CA . GLY A 1 88 ? 4.859 6.265 -0.641 1.00 98.00 88 GLY A CA 1
ATOM 713 C C . GLY A 1 88 ? 3.934 6.811 -1.740 1.00 98.00 88 GLY A C 1
ATOM 714 O O . GLY A 1 88 ? 3.306 6.019 -2.451 1.00 98.00 88 GLY A O 1
ATOM 715 N N . PRO A 1 89 ? 3.845 8.148 -1.873 1.00 97.12 89 PRO A N 1
ATOM 716 C CA . PRO A 1 89 ? 2.986 8.820 -2.857 1.00 97.12 89 PRO A CA 1
ATOM 717 C C . PRO A 1 89 ? 3.432 8.595 -4.312 1.00 97.12 89 PRO A C 1
ATOM 719 O O . PRO A 1 89 ? 2.618 8.655 -5.226 1.00 97.12 89 PRO A O 1
ATOM 722 N N . ASP A 1 90 ? 4.713 8.309 -4.514 1.00 96.06 90 ASP A N 1
ATOM 723 C CA . ASP A 1 90 ? 5.394 8.040 -5.784 1.00 96.06 90 ASP A CA 1
ATOM 724 C C . ASP A 1 90 ? 5.516 6.536 -6.094 1.00 96.06 90 ASP A C 1
ATOM 726 O O . ASP A 1 90 ? 6.266 6.137 -6.977 1.00 96.06 90 ASP A O 1
ATOM 730 N N . TYR A 1 91 ? 4.807 5.689 -5.344 1.00 97.19 91 TYR A N 1
ATOM 731 C CA . TYR A 1 91 ? 4.934 4.228 -5.382 1.00 97.19 91 TYR A CA 1
ATOM 732 C C . TYR A 1 91 ? 6.299 3.674 -4.953 1.00 97.19 91 TYR A C 1
ATOM 734 O O . TYR A 1 91 ? 6.528 2.471 -5.092 1.00 97.19 91 TYR A O 1
ATOM 742 N N . THR A 1 92 ? 7.170 4.474 -4.334 1.00 97.88 92 THR A N 1
ATOM 743 C CA . THR A 1 92 ? 8.382 3.942 -3.697 1.00 97.88 92 THR A CA 1
ATOM 744 C C . THR A 1 92 ? 8.005 3.017 -2.539 1.00 97.88 92 THR A C 1
ATOM 746 O O . THR A 1 92 ? 7.249 3.390 -1.635 1.00 97.88 92 THR A O 1
ATOM 749 N N . ILE A 1 93 ? 8.519 1.787 -2.554 1.00 98.44 93 ILE A N 1
ATOM 750 C CA . ILE A 1 93 ? 8.179 0.735 -1.594 1.00 98.44 93 ILE A CA 1
ATOM 751 C C . ILE A 1 93 ? 8.818 1.038 -0.238 1.00 98.44 93 ILE A C 1
ATOM 753 O O . ILE A 1 93 ? 10.038 1.101 -0.090 1.00 98.44 93 ILE A O 1
ATOM 757 N N . LEU A 1 94 ? 7.978 1.161 0.788 1.00 98.00 94 LEU A N 1
ATOM 758 C CA . LEU A 1 94 ? 8.384 1.429 2.169 1.00 98.00 94 LEU A CA 1
ATOM 759 C C . LEU A 1 94 ? 8.475 0.152 3.008 1.00 98.00 94 LEU A C 1
ATOM 761 O O . LEU A 1 94 ? 9.258 0.090 3.962 1.00 98.00 94 LEU A O 1
ATOM 765 N N . ALA A 1 95 ? 7.624 -0.828 2.700 1.00 98.00 95 ALA A N 1
ATOM 766 C CA . ALA A 1 95 ? 7.597 -2.148 3.314 1.00 98.00 95 ALA A CA 1
ATOM 767 C C . ALA A 1 95 ? 6.804 -3.116 2.426 1.00 98.00 95 ALA A C 1
ATOM 769 O O . ALA A 1 95 ? 5.886 -2.703 1.727 1.00 98.00 95 ALA A O 1
ATOM 770 N N . LEU A 1 96 ? 7.120 -4.402 2.488 1.00 97.25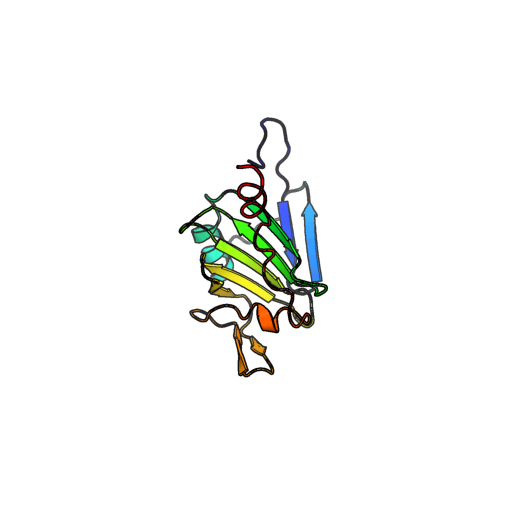 96 LEU A N 1
ATOM 771 C CA . LEU A 1 96 ? 6.426 -5.460 1.760 1.00 97.25 96 LEU A CA 1
ATOM 772 C C . LEU A 1 96 ? 6.537 -6.774 2.532 1.00 97.25 96 LEU A C 1
ATOM 774 O O . LEU A 1 96 ? 7.472 -6.935 3.320 1.00 97.25 96 LEU A O 1
ATOM 778 N N . LEU A 1 97 ? 5.591 -7.690 2.330 1.00 95.38 97 LEU A N 1
ATOM 779 C CA . LEU A 1 97 ? 5.654 -9.014 2.956 1.00 95.38 97 LEU A CA 1
ATOM 780 C C . LEU A 1 97 ? 6.695 -9.912 2.290 1.00 95.38 97 LEU A C 1
ATOM 782 O O . LEU A 1 97 ? 7.357 -10.685 2.980 1.00 95.38 97 LEU A O 1
ATOM 786 N N . ARG A 1 98 ? 6.839 -9.822 0.96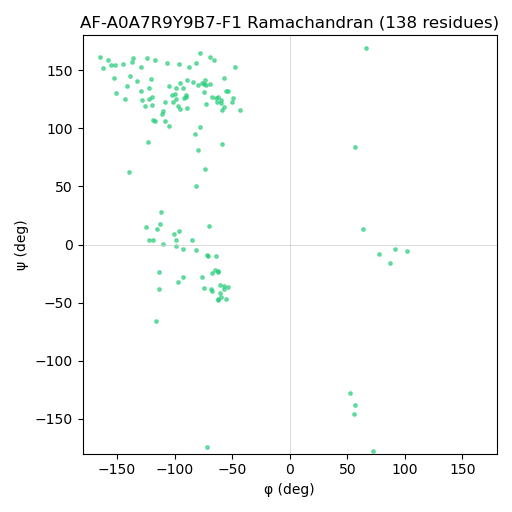3 1.00 93.31 98 ARG A N 1
ATOM 787 C CA . ARG A 1 98 ? 7.758 -10.668 0.194 1.00 93.31 98 ARG A CA 1
ATOM 788 C C . ARG A 1 98 ? 8.436 -9.868 -0.909 1.00 93.31 98 ARG A C 1
ATOM 790 O O . ARG A 1 98 ? 7.774 -9.094 -1.596 1.00 93.31 98 ARG A O 1
ATOM 797 N N . VAL A 1 99 ? 9.741 -10.076 -1.072 1.00 94.44 99 VAL A N 1
ATOM 798 C CA . VAL A 1 99 ? 10.484 -9.599 -2.245 1.00 94.44 99 VAL A CA 1
ATOM 799 C C . VAL A 1 99 ? 10.104 -10.464 -3.440 1.00 94.44 99 VAL A C 1
ATOM 801 O O . VAL A 1 99 ? 9.977 -11.681 -3.299 1.00 94.44 99 VAL A O 1
ATOM 804 N N . HIS A 1 100 ? 9.896 -9.835 -4.591 1.00 90.88 100 HIS A N 1
ATOM 805 C CA . HIS A 1 100 ? 9.519 -10.524 -5.818 1.00 90.88 100 HIS A CA 1
ATOM 806 C C . HIS A 1 100 ? 10.196 -9.862 -7.013 1.00 90.88 100 HIS A C 1
ATOM 808 O O . HIS A 1 100 ? 10.060 -8.654 -7.203 1.00 90.88 100 HIS A O 1
ATOM 814 N N . ASP A 1 101 ? 10.922 -10.653 -7.793 1.00 91.19 101 ASP A N 1
ATOM 815 C CA . ASP A 1 101 ? 11.464 -10.242 -9.082 1.00 91.19 101 ASP A CA 1
ATOM 816 C C . ASP A 1 101 ? 10.471 -10.632 -10.186 1.00 91.19 101 ASP A C 1
ATOM 818 O O . ASP A 1 101 ? 9.919 -11.734 -10.169 1.00 91.19 101 ASP A O 1
ATOM 822 N N . TYR A 1 102 ? 10.233 -9.704 -11.106 1.00 87.56 102 TYR A N 1
ATOM 823 C CA . TYR A 1 102 ? 9.338 -9.848 -12.249 1.00 87.56 102 TYR A CA 1
ATOM 824 C C . TYR A 1 102 ? 10.136 -10.263 -13.489 1.00 87.56 102 TYR A C 1
ATOM 826 O O . TYR A 1 102 ? 11.318 -9.934 -13.612 1.00 87.56 102 TYR A O 1
ATOM 834 N N . ASP A 1 103 ? 9.479 -10.920 -14.447 1.00 86.38 103 ASP A N 1
ATOM 835 C CA . ASP A 1 103 ? 10.125 -11.432 -15.668 1.00 86.38 103 ASP A CA 1
ATOM 836 C C . ASP A 1 103 ? 10.725 -10.324 -16.553 1.00 86.38 103 ASP A C 1
ATOM 838 O O . ASP A 1 103 ? 11.666 -10.562 -17.308 1.00 86.38 103 ASP A O 1
ATOM 842 N N . SER A 1 104 ? 10.231 -9.089 -16.430 1.00 87.25 104 SER A N 1
ATOM 843 C CA . SER A 1 104 ? 10.786 -7.904 -17.099 1.00 87.25 104 SER A CA 1
ATOM 844 C C . SER A 1 104 ? 12.134 -7.434 -16.537 1.00 87.25 104 SER A C 1
ATOM 846 O O . SER A 1 104 ? 12.764 -6.546 -17.112 1.00 87.25 104 SER A O 1
ATOM 848 N N . GLY A 1 105 ? 12.572 -7.991 -15.403 1.00 88.31 105 GLY A N 1
ATOM 849 C CA . GLY A 1 105 ? 13.743 -7.548 -14.644 1.00 88.31 105 GLY A CA 1
ATOM 850 C C . GLY A 1 105 ? 13.433 -6.507 -13.561 1.00 88.31 105 GLY A C 1
ATOM 851 O O . GLY A 1 105 ? 14.329 -6.134 -12.795 1.00 88.31 105 GLY A O 1
ATOM 852 N N . ALA A 1 106 ? 12.183 -6.044 -13.452 1.00 89.75 106 ALA A N 1
ATOM 853 C CA . ALA A 1 106 ? 11.740 -5.220 -12.332 1.00 89.75 106 ALA A CA 1
ATOM 854 C C . ALA A 1 106 ? 11.690 -6.026 -11.023 1.00 89.75 106 ALA A C 1
ATOM 856 O O . ALA A 1 106 ? 11.652 -7.254 -11.020 1.00 89.75 106 ALA A O 1
ATOM 857 N N . SER A 1 107 ? 11.674 -5.342 -9.876 1.00 92.19 107 SER A N 1
ATOM 858 C CA . SER A 1 107 ? 11.613 -6.028 -8.585 1.00 92.19 107 SER A CA 1
ATOM 859 C C . SER A 1 107 ? 10.929 -5.217 -7.504 1.00 92.19 107 SER A C 1
ATOM 861 O O . SER A 1 107 ? 11.284 -4.066 -7.231 1.00 92.19 107 SER A O 1
ATOM 863 N N . ALA A 1 108 ? 9.987 -5.868 -6.832 1.00 94.44 108 ALA A N 1
ATOM 864 C CA . ALA A 1 108 ? 9.387 -5.373 -5.614 1.00 94.44 108 ALA A CA 1
ATOM 865 C C . ALA A 1 108 ? 10.353 -5.610 -4.447 1.00 94.44 108 ALA A C 1
ATOM 867 O O . ALA A 1 108 ? 10.441 -6.708 -3.899 1.00 94.44 108 ALA A O 1
ATOM 868 N N . ARG A 1 109 ? 11.064 -4.553 -4.048 1.00 96.88 109 ARG A N 1
ATOM 869 C CA . ARG A 1 109 ? 11.940 -4.513 -2.868 1.00 96.88 109 ARG A CA 1
ATOM 870 C C . ARG A 1 109 ?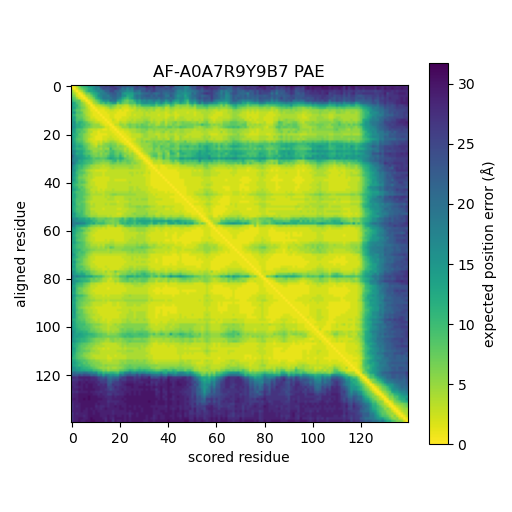 11.891 -3.133 -2.217 1.00 96.88 109 ARG A C 1
ATOM 872 O O . ARG A 1 109 ? 11.585 -2.148 -2.881 1.00 96.88 109 ARG A O 1
ATOM 879 N N . VAL A 1 110 ? 12.190 -3.046 -0.919 1.00 97.75 110 VAL A N 1
ATOM 880 C CA . VAL A 1 110 ? 12.194 -1.758 -0.197 1.00 97.75 110 VAL A CA 1
ATOM 881 C C . VAL A 1 110 ? 13.123 -0.759 -0.893 1.00 97.75 110 VAL A C 1
ATOM 883 O O . VAL A 1 110 ? 14.258 -1.095 -1.219 1.00 97.75 110 VAL A O 1
ATOM 886 N N . GLY A 1 111 ? 12.633 0.463 -1.103 1.00 97.12 111 GLY A N 1
ATOM 887 C CA . GLY A 1 111 ? 13.350 1.551 -1.769 1.00 97.12 111 GLY A CA 1
ATOM 888 C C . GLY A 1 111 ? 13.208 1.581 -3.293 1.00 97.12 111 GLY A C 1
ATOM 889 O O . GLY A 1 111 ? 13.488 2.617 -3.886 1.00 97.12 111 GLY A O 1
ATOM 890 N N . ALA A 1 112 ? 12.745 0.503 -3.931 1.00 97.25 112 ALA A N 1
ATOM 891 C CA . ALA A 1 112 ? 12.417 0.519 -5.355 1.00 97.25 112 ALA A CA 1
ATOM 892 C C . ALA A 1 112 ? 11.021 1.113 -5.596 1.00 97.25 112 ALA A C 1
ATOM 894 O O . ALA A 1 112 ? 10.158 1.063 -4.717 1.00 97.25 112 ALA A O 1
ATOM 895 N N . VAL A 1 113 ? 10.785 1.634 -6.799 1.00 96.62 113 VAL A N 1
ATOM 896 C CA . VAL A 1 113 ? 9.440 2.010 -7.254 1.00 96.62 113 VAL A CA 1
ATOM 897 C C . VAL A 1 113 ? 8.666 0.738 -7.585 1.00 96.62 113 VAL A C 1
ATOM 899 O O . VAL A 1 113 ? 9.179 -0.139 -8.281 1.00 96.62 113 VAL A O 1
ATOM 902 N N . TYR A 1 114 ? 7.443 0.620 -7.070 1.00 95.94 114 TYR A N 1
ATOM 903 C CA . TYR A 1 114 ? 6.589 -0.527 -7.352 1.00 95.94 114 TYR A CA 1
ATOM 904 C C . TYR A 1 114 ? 6.260 -0.604 -8.854 1.00 95.94 114 TYR A C 1
ATOM 906 O O . TYR A 1 114 ? 5.772 0.384 -9.415 1.00 95.94 114 TYR A O 1
ATOM 914 N N . PRO A 1 115 ? 6.497 -1.752 -9.511 1.00 93.06 115 PRO A N 1
ATOM 915 C CA . PRO A 1 115 ? 6.335 -1.881 -10.952 1.00 93.06 115 PRO A CA 1
ATOM 916 C C . PRO A 1 115 ? 4.859 -2.061 -11.332 1.00 93.06 115 PRO A C 1
ATOM 918 O O . PRO A 1 115 ? 4.376 -3.165 -11.560 1.00 93.06 115 PRO A O 1
ATOM 921 N N . LEU A 1 116 ? 4.123 -0.947 -11.399 1.00 90.06 116 LEU A N 1
ATOM 922 C CA . LEU A 1 116 ? 2.692 -0.946 -11.734 1.00 90.06 116 LEU A CA 1
ATOM 923 C C . LEU A 1 116 ? 2.395 -1.607 -13.086 1.00 90.06 116 LEU A C 1
ATOM 925 O O . LEU A 1 116 ? 1.359 -2.247 -13.212 1.00 90.06 116 LEU A O 1
ATOM 929 N N . ALA A 1 117 ? 3.284 -1.444 -14.069 1.00 87.38 117 ALA A N 1
ATOM 930 C CA . ALA A 1 117 ? 3.116 -2.018 -15.400 1.00 87.38 117 ALA A CA 1
ATOM 931 C C . ALA A 1 117 ? 3.198 -3.547 -15.374 1.00 87.38 117 ALA A C 1
ATOM 933 O O . ALA A 1 117 ? 2.401 -4.203 -16.027 1.00 87.38 117 ALA A O 1
ATOM 934 N N . ASP A 1 118 ? 4.116 -4.108 -14.587 1.00 86.56 118 ASP A N 1
ATOM 935 C CA . ASP A 1 118 ? 4.288 -5.556 -14.445 1.00 86.56 118 ASP A CA 1
ATOM 936 C C . ASP A 1 118 ? 3.217 -6.192 -13.556 1.00 86.56 118 ASP A C 1
ATOM 938 O O . ASP A 1 118 ? 2.855 -7.352 -13.733 1.00 86.56 118 ASP A O 1
ATOM 942 N N . ALA A 1 119 ? 2.670 -5.417 -12.616 1.00 80.69 119 ALA A N 1
ATOM 943 C CA . ALA A 1 119 ? 1.538 -5.831 -11.794 1.00 80.69 119 ALA A CA 1
ATOM 944 C C . ALA A 1 119 ? 0.210 -5.886 -12.581 1.00 80.69 119 ALA A C 1
ATOM 946 O O . ALA A 1 119 ? -0.792 -6.374 -12.054 1.00 80.69 119 ALA A O 1
ATOM 947 N N . THR A 1 120 ? 0.191 -5.389 -13.824 1.00 73.12 120 THR A N 1
ATOM 948 C CA . THR A 1 120 ? -0.954 -5.459 -14.736 1.00 73.12 120 THR A CA 1
ATOM 949 C C . THR A 1 120 ? -0.600 -6.230 -16.006 1.00 73.12 120 THR A C 1
ATOM 951 O O . THR A 1 120 ? 0.212 -5.784 -16.804 1.00 73.12 120 THR A O 1
ATOM 954 N N . THR A 1 121 ? -1.302 -7.322 -16.293 1.00 55.75 121 THR A N 1
ATOM 955 C CA . THR A 1 121 ? -1.261 -8.025 -17.588 1.00 55.75 121 THR A CA 1
ATOM 956 C C . THR A 1 121 ? -1.803 -7.148 -18.734 1.00 55.75 121 THR A C 1
ATOM 958 O O . THR A 1 121 ? -1.668 -7.480 -19.911 1.00 55.75 121 THR A O 1
ATOM 961 N N . VAL A 1 122 ? -2.409 -5.996 -18.424 1.00 41.78 122 VAL A N 1
ATOM 962 C CA . VAL A 1 122 ? -2.866 -5.030 -19.425 1.00 41.78 122 VAL A CA 1
ATOM 963 C C . VAL A 1 122 ? -1.701 -4.148 -19.872 1.00 41.78 122 VAL A C 1
ATOM 965 O O . VAL A 1 122 ? -1.425 -3.097 -19.295 1.00 41.78 122 VAL A O 1
ATOM 968 N N . ALA A 1 123 ? -1.068 -4.539 -20.976 1.00 36.34 123 ALA A N 1
ATOM 969 C CA . ALA A 1 123 ? -0.399 -3.580 -21.838 1.00 36.34 123 ALA A CA 1
ATOM 970 C C . ALA A 1 123 ? -1.371 -2.422 -22.150 1.00 36.34 123 ALA A C 1
ATOM 972 O O . ALA A 1 123 ? -2.448 -2.646 -22.696 1.00 36.34 123 ALA A O 1
ATOM 973 N N . LEU A 1 124 ? -0.973 -1.191 -21.821 1.00 41.72 124 LEU A N 1
ATOM 974 C CA . LEU A 1 124 ? -1.540 0.052 -22.356 1.00 41.72 124 LEU A CA 1
ATOM 975 C C . LEU A 1 124 ? -3.061 0.237 -22.157 1.00 41.72 124 LEU A C 1
ATOM 977 O O . LEU A 1 124 ? -3.851 0.125 -23.092 1.00 41.72 124 LEU A O 1
ATOM 981 N N . HIS A 1 125 ? -3.470 0.730 -20.989 1.00 34.66 125 HIS A N 1
ATOM 982 C CA . HIS A 1 125 ? -4.449 1.817 -21.012 1.00 34.66 125 HIS A CA 1
ATOM 983 C C . HIS A 1 125 ? -3.801 3.046 -20.387 1.00 34.66 125 HIS A C 1
ATOM 985 O O . HIS A 1 125 ? -3.544 3.099 -19.186 1.00 34.66 125 HIS A O 1
ATOM 991 N N . ALA A 1 126 ? -3.455 3.994 -21.258 1.00 34.09 126 ALA A N 1
ATOM 992 C CA . ALA A 1 126 ? -2.978 5.319 -20.903 1.00 34.09 126 ALA A CA 1
ATOM 993 C C . ALA A 1 126 ? -3.891 5.952 -19.836 1.00 34.09 126 ALA A C 1
ATOM 995 O O . ALA A 1 126 ? -5.084 5.630 -19.789 1.00 34.09 126 ALA A O 1
ATOM 996 N N . PRO A 1 127 ? -3.375 6.861 -18.987 1.00 35.62 127 PRO A N 1
ATOM 997 C CA . PRO A 1 127 ? -4.238 7.607 -18.089 1.00 35.62 127 PRO A CA 1
ATOM 998 C C . PRO A 1 127 ? -5.335 8.274 -18.919 1.00 35.62 127 PRO A C 1
ATOM 1000 O O . PRO A 1 127 ? -5.057 8.898 -19.946 1.00 35.62 127 PRO A O 1
ATOM 1003 N N . LEU A 1 128 ? -6.579 8.123 -18.468 1.00 39.72 128 LEU A N 1
ATOM 1004 C CA . LEU A 1 128 ? -7.682 8.985 -18.863 1.00 39.72 128 LEU A CA 1
ATOM 1005 C C . LEU A 1 128 ? -7.284 10.409 -18.461 1.00 39.72 128 LEU A C 1
ATOM 1007 O O . LEU A 1 128 ? -7.556 10.852 -17.348 1.00 39.72 128 LEU A O 1
ATOM 1011 N N . VAL A 1 129 ? -6.565 11.093 -19.350 1.00 38.44 129 VAL A N 1
ATOM 1012 C CA . VAL A 1 129 ? -6.421 12.542 -19.319 1.00 38.44 129 VAL A CA 1
ATOM 1013 C C . VAL A 1 129 ? -7.840 13.072 -19.428 1.00 38.44 129 VAL A C 1
ATOM 1015 O O . VAL A 1 129 ? -8.541 12.800 -20.406 1.00 38.44 129 VAL A O 1
ATOM 1018 N N . GLU A 1 130 ? -8.275 13.741 -18.366 1.00 36.91 130 GLU A N 1
ATOM 1019 C CA . GLU A 1 130 ? -9.561 14.412 -18.267 1.00 36.91 130 GLU A CA 1
ATOM 1020 C C . GLU A 1 130 ? -9.845 15.179 -19.564 1.00 36.91 130 GLU A C 1
ATOM 1022 O O . GLU A 1 130 ? -9.147 16.127 -19.925 1.00 36.91 130 GLU A O 1
ATOM 1027 N N . LYS A 1 131 ? -10.891 14.765 -20.286 1.00 36.16 131 LYS A N 1
ATOM 1028 C CA . LYS A 1 131 ? -11.469 15.544 -21.384 1.00 36.16 131 LYS A CA 1
ATOM 1029 C C . LYS A 1 131 ? -12.258 16.724 -20.808 1.00 36.16 131 LYS A C 1
ATOM 1031 O O . LYS A 1 131 ? -13.476 16.764 -20.935 1.00 36.16 131 LYS A O 1
ATOM 1036 N N . SER A 1 132 ? -11.587 17.661 -20.145 1.00 40.19 132 SER A N 1
ATOM 1037 C CA . SER A 1 132 ? -12.228 18.876 -19.619 1.00 40.19 132 SER A CA 1
ATOM 1038 C C . SER A 1 132 ? -11.676 20.182 -20.200 1.00 40.19 132 SER A C 1
ATOM 1040 O O . SER A 1 132 ? -12.176 21.241 -19.837 1.00 40.19 132 SER A O 1
ATOM 1042 N N . THR A 1 133 ? -10.744 20.151 -21.166 1.00 38.44 133 THR A N 1
ATOM 1043 C CA . THR A 1 133 ? -10.087 21.395 -21.639 1.00 38.44 133 THR A CA 1
ATOM 1044 C C . THR A 1 133 ? -10.155 21.676 -23.147 1.00 38.44 133 THR A C 1
ATOM 1046 O O . THR A 1 133 ? -9.431 22.544 -23.617 1.00 38.44 133 THR A O 1
ATOM 1049 N N . LEU A 1 134 ? -11.014 21.017 -23.938 1.00 39.56 134 LEU A N 1
ATOM 1050 C CA . LEU A 1 134 ? -11.078 21.285 -25.394 1.00 39.56 134 LEU A CA 1
ATOM 1051 C C . LEU A 1 134 ? -12.436 21.730 -25.962 1.00 39.56 134 LEU A C 1
ATOM 1053 O O . LEU A 1 134 ? -12.511 21.993 -27.156 1.00 39.56 134 LEU A O 1
ATOM 1057 N N . GLU A 1 135 ? -13.474 21.935 -25.148 1.00 41.53 135 GLU A N 1
ATOM 1058 C CA . GLU A 1 135 ? -14.768 22.436 -25.662 1.00 41.53 135 GLU A CA 1
ATOM 1059 C C . GLU A 1 135 ? -15.003 23.947 -25.476 1.00 41.53 135 GLU A C 1
ATOM 1061 O O . GLU A 1 135 ? -16.043 24.455 -25.875 1.00 41.53 135 GLU A O 1
ATOM 1066 N N . GLN A 1 136 ? -14.036 24.715 -24.955 1.00 44.91 136 GLN A N 1
ATOM 1067 C CA . GLN A 1 136 ? -14.194 26.174 -24.783 1.00 44.91 136 GLN A CA 1
ATOM 1068 C C . GLN A 1 136 ? -13.511 27.048 -25.850 1.00 44.91 136 GLN A C 1
ATOM 1070 O O . GLN A 1 136 ? -13.505 28.266 -25.714 1.00 44.91 136 GLN A O 1
ATOM 1075 N N . GLN A 1 137 ? -12.982 26.478 -26.939 1.00 46.22 137 GLN A N 1
ATOM 1076 C CA . GLN A 1 137 ? -12.381 27.266 -28.036 1.00 46.22 137 GLN A CA 1
ATOM 1077 C C . GLN A 1 137 ? -13.105 27.158 -29.388 1.00 46.22 137 GLN A C 1
ATOM 1079 O O . GLN A 1 137 ? -12.573 27.607 -30.396 1.00 46.22 137 GLN A O 1
ATOM 1084 N N . GLN A 1 138 ? -14.330 26.624 -29.432 1.00 46.88 138 GLN A N 1
ATOM 1085 C CA . GLN A 1 138 ? -15.163 26.647 -30.650 1.00 46.88 138 GLN A CA 1
ATOM 1086 C C . GLN A 1 138 ? -16.421 27.514 -30.545 1.00 46.88 138 GLN A C 1
ATOM 1088 O O . GLN A 1 138 ? -17.317 27.422 -31.380 1.00 46.88 138 GLN A O 1
ATOM 1093 N N . GLN A 1 139 ? -16.472 28.413 -29.563 1.00 48.78 139 GLN A N 1
ATOM 1094 C CA . GLN A 1 139 ? -17.538 29.405 -29.481 1.00 48.78 139 GLN A CA 1
ATOM 1095 C C . GLN A 1 139 ? -16.994 30.771 -29.061 1.00 48.78 139 GLN A C 1
ATOM 1097 O O . GLN A 1 139 ? -17.340 31.285 -28.003 1.00 48.78 139 GLN A O 1
ATOM 1102 N N . GLN A 1 140 ? -16.122 31.329 -29.904 1.00 41.47 140 GLN A N 1
ATOM 1103 C CA . GLN A 1 140 ? -15.929 32.768 -30.113 1.00 41.47 140 GLN A CA 1
ATOM 1104 C C . GLN A 1 140 ? -15.471 33.005 -31.552 1.00 41.47 140 GLN A C 1
ATOM 1106 O O . GLN A 1 140 ? -14.626 32.213 -32.027 1.00 41.47 140 GLN A O 1
#

Sequence (140 aa):
KLAEPGRDREFLVLESGVRFHSIRFELDKNPMPSGFSMKLRKHLRTKRFEDLRQLGTDRVVILSFGVGESRNHVILEMYSQGNIVLTGPDYTILALLRVHDYDSGASARVGAVYPLADATTVALHAPLVEKSTLEQQQQQ

Mean predicted aligned error: 9.81 Å

Radius of gyration: 17.9 Å; Cα contacts (8 Å, |Δi|>4): 228; chains: 1; bounding box: 37×50×52 Å

Secondary structure (DSSP, 8-state):
----TTPPPPEEEEETTTEEEEESSPPPPPSS--HHHHHHHHHHTTPPEEEEEE-TTSSEEEEEESSGGG-EEEEEE-STT-EEEEE-TT-BEEEESS-EE-TTS-EE-TTSBP-TTTT-S---------S-SSSSSS--

pLDDT: mean 82.12, std 19.81, range [34.09, 98.5]

Organism: NCBI:txid172671

Foldseek 3Di:
DPDDPPDQDWDWDADFQADIDIDRDDDDDDPDDDPQRVVCCVLAVPWDWDDWDDQEPAQKIWTWTHDDQSIKIWIWHNHDRGKTFIAGPQQQTQDMPDWDAAPVRDIDDHRDRDPSVRSDPDDDDDPPPDPPPPPPPPPD

Nearest PDB structures (foldseek):
  8aaf-assembly1_a  TM=8.863E-01  e=2.995E-06  Saccharomyces cerevisiae
  8s1u-assembly1_H  TM=8.690E-01  e=1.195E-04  Bacillus subtilis subsp. subtilis str. 168
  3j92-assembly1_u  TM=8.317E-01  e=5.987E-05  Homo sapiens
  5h3x-assembly1_A  TM=8.307E-01  e=3.004E-04  Streptococcus suis
  7aqd-assembly1_R  TM=8.173E-01  e=4.007E-04  Bacillus subtilis subsp. subtilis str. 168